Protein AF-A0A7V5YHK5-F1 (afdb_monomer)

Mean predicted aligned error: 5.56 Å

Foldseek 3Di:
DDPVVVLVVLLQVLLVVLVVVCVVPVVVVVVVLVVLLVVLVVQLVCLVCVCVVVVDDDPSVVSSVVSNVVSLVVQLVVQLVCQLVVVVVVCVVVVNVVVVVVPPHDPVSNSNSSSVNSNVVSVVSSVVSVD

Structure (mmCIF, N/CA/C/O backbone):
data_AF-A0A7V5YHK5-F1
#
_entry.id   AF-A0A7V5YHK5-F1
#
loop_
_atom_site.group_PDB
_atom_site.id
_atom_site.type_symbol
_atom_site.label_atom_id
_atom_site.label_alt_id
_atom_site.label_comp_id
_atom_site.label_asym_id
_atom_site.label_entity_id
_atom_site.label_seq_id
_atom_site.pdbx_PDB_ins_code
_atom_site.Cartn_x
_atom_site.Cartn_y
_atom_site.Cartn_z
_atom_site.occupancy
_atom_site.B_iso_or_equiv
_atom_site.auth_seq_id
_atom_site.auth_comp_id
_atom_site.auth_asym_id
_atom_site.auth_atom_id
_atom_site.pdbx_PDB_model_num
ATOM 1 N N . MET A 1 1 ? 3.573 5.305 -34.584 1.00 57.16 1 MET A N 1
ATOM 2 C CA . MET A 1 1 ? 3.073 5.140 -33.199 1.00 57.16 1 MET A CA 1
ATOM 3 C C . MET A 1 1 ? 3.103 6.512 -32.537 1.00 57.16 1 MET A C 1
ATOM 5 O O . MET A 1 1 ? 4.155 7.136 -32.606 1.00 57.16 1 MET A O 1
ATOM 9 N N . SER A 1 2 ? 2.003 7.031 -31.982 1.00 79.94 2 SER A N 1
ATOM 10 C CA . SER A 1 2 ? 2.033 8.349 -31.320 1.00 79.94 2 SER A CA 1
ATOM 11 C C . SER A 1 2 ? 2.984 8.319 -30.112 1.00 79.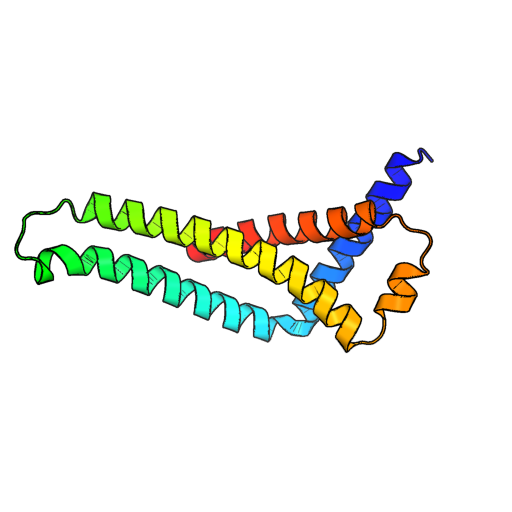94 2 SER A C 1
ATOM 13 O O . SER A 1 2 ? 3.086 7.296 -29.432 1.00 79.94 2 SER A O 1
ATOM 15 N N . ALA A 1 3 ? 3.704 9.417 -29.852 1.00 78.31 3 ALA A N 1
ATOM 16 C CA . ALA A 1 3 ? 4.670 9.508 -28.748 1.00 78.31 3 ALA A CA 1
ATOM 17 C C . ALA A 1 3 ? 4.038 9.146 -27.388 1.00 78.31 3 ALA A C 1
ATOM 19 O O . ALA A 1 3 ? 4.638 8.425 -26.596 1.00 78.31 3 ALA A O 1
ATOM 20 N N . ILE A 1 4 ? 2.776 9.537 -27.194 1.00 79.94 4 ILE A N 1
ATOM 21 C CA . ILE A 1 4 ? 1.955 9.239 -26.013 1.00 79.94 4 ILE A CA 1
ATOM 22 C C . ILE A 1 4 ? 1.764 7.729 -25.817 1.00 79.94 4 ILE A C 1
ATOM 24 O O . ILE A 1 4 ? 1.934 7.217 -24.714 1.00 79.94 4 ILE A O 1
ATOM 28 N N . MET A 1 5 ? 1.468 6.983 -26.887 1.00 82.50 5 MET A N 1
ATOM 29 C CA . MET A 1 5 ? 1.260 5.532 -26.799 1.00 82.50 5 MET A CA 1
ATOM 30 C C . MET A 1 5 ? 2.544 4.796 -26.390 1.00 82.50 5 MET A C 1
ATOM 32 O O . MET A 1 5 ? 2.488 3.769 -25.714 1.00 82.50 5 MET A O 1
ATOM 36 N N . ARG A 1 6 ? 3.711 5.315 -26.797 1.00 83.69 6 ARG A N 1
ATOM 37 C CA . ARG A 1 6 ? 5.013 4.776 -26.385 1.00 83.69 6 ARG A CA 1
ATOM 38 C C . ARG A 1 6 ? 5.254 5.019 -24.897 1.00 83.69 6 ARG A C 1
ATOM 40 O O . ARG A 1 6 ? 5.602 4.077 -24.197 1.00 83.69 6 ARG A O 1
ATOM 47 N N . GLU A 1 7 ? 5.016 6.235 -24.414 1.00 82.94 7 GLU A N 1
ATOM 48 C CA . GLU A 1 7 ? 5.194 6.561 -22.994 1.00 82.94 7 GLU A CA 1
ATOM 49 C C . GLU A 1 7 ? 4.227 5.799 -22.086 1.00 82.94 7 GLU A C 1
ATOM 51 O O . GLU A 1 7 ? 4.646 5.299 -21.047 1.00 82.94 7 GLU A O 1
ATOM 56 N N . MET A 1 8 ? 2.970 5.614 -22.498 1.00 83.06 8 MET A N 1
ATOM 57 C CA . MET A 1 8 ? 2.020 4.785 -21.749 1.00 83.06 8 MET A CA 1
ATOM 58 C C . MET A 1 8 ? 2.476 3.328 -21.634 1.00 83.06 8 MET A C 1
ATOM 60 O O . MET A 1 8 ? 2.373 2.734 -20.563 1.00 83.06 8 MET A O 1
ATOM 64 N N . ARG A 1 9 ? 3.007 2.742 -22.716 1.00 86.00 9 ARG A N 1
ATOM 65 C CA . ARG A 1 9 ? 3.562 1.378 -22.678 1.00 86.00 9 ARG A CA 1
ATOM 66 C C . ARG A 1 9 ? 4.783 1.291 -21.769 1.00 86.00 9 ARG A C 1
ATOM 68 O O . ARG A 1 9 ? 4.896 0.339 -21.005 1.00 86.00 9 ARG A O 1
ATOM 75 N N . SER A 1 10 ? 5.661 2.292 -21.814 1.00 84.12 10 SER A N 1
ATOM 76 C CA . SER A 1 10 ? 6.804 2.379 -20.904 1.00 84.12 10 SER A CA 1
ATOM 77 C C . SER A 1 10 ? 6.362 2.502 -19.442 1.00 84.12 10 SER A C 1
ATOM 79 O O . SER A 1 10 ? 6.901 1.799 -18.596 1.00 84.12 10 SER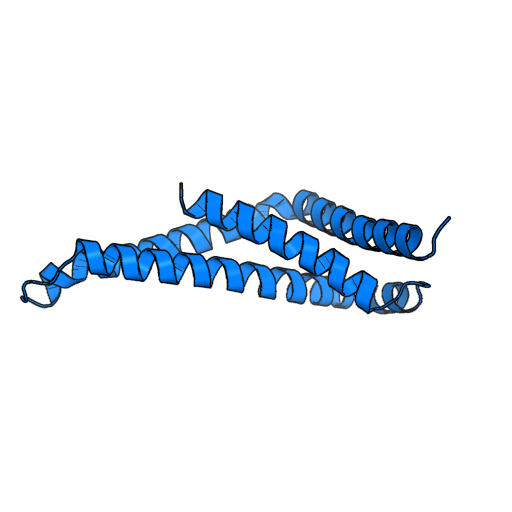 A O 1
ATOM 81 N N . ALA A 1 11 ? 5.354 3.326 -19.137 1.00 85.31 11 ALA A N 1
ATOM 82 C CA . ALA A 1 11 ? 4.787 3.438 -17.790 1.00 85.31 11 ALA A CA 1
ATOM 83 C C . ALA A 1 11 ? 4.190 2.104 -17.311 1.00 85.31 11 ALA A C 1
ATOM 85 O O . ALA A 1 11 ? 4.415 1.697 -16.172 1.00 85.31 11 ALA A O 1
ATOM 86 N N . TYR A 1 12 ? 3.483 1.392 -18.192 1.00 88.25 12 TYR A N 1
ATOM 87 C CA . TYR A 1 12 ? 2.921 0.078 -17.883 1.00 88.25 12 TYR A CA 1
ATOM 88 C C . TYR A 1 12 ? 3.999 -0.975 -17.585 1.00 88.25 12 TYR A C 1
ATOM 90 O O . TYR A 1 12 ? 3.830 -1.772 -16.668 1.00 88.25 12 TYR A O 1
ATOM 98 N N . ALA A 1 13 ? 5.139 -0.943 -18.281 1.00 88.19 13 ALA A N 1
ATOM 99 C CA . ALA A 1 13 ? 6.252 -1.849 -17.988 1.00 88.19 13 ALA A CA 1
ATOM 100 C C . ALA A 1 13 ? 6.772 -1.686 -16.543 1.00 88.19 13 ALA A C 1
ATOM 102 O O . ALA A 1 13 ? 7.120 -2.670 -15.889 1.00 88.19 13 ALA A O 1
ATOM 103 N N . PHE A 1 14 ? 6.765 -0.461 -16.003 1.00 86.62 14 PHE A N 1
ATOM 104 C CA . PHE A 1 14 ? 7.102 -0.229 -14.596 1.00 86.62 14 PHE A CA 1
ATOM 105 C C . PHE A 1 14 ? 6.033 -0.768 -13.637 1.00 86.62 14 PHE A C 1
ATOM 107 O O . PHE A 1 14 ? 6.381 -1.282 -12.575 1.00 86.62 14 PHE A O 1
ATOM 114 N N . VAL A 1 15 ? 4.748 -0.717 -14.003 1.00 89.75 15 VAL A N 1
ATOM 115 C CA . VAL A 1 15 ? 3.670 -1.358 -13.225 1.00 89.75 15 VAL A CA 1
ATOM 116 C C . VAL A 1 15 ? 3.888 -2.870 -13.162 1.00 89.75 15 VAL A C 1
ATOM 118 O O . VAL A 1 15 ? 3.878 -3.454 -12.080 1.00 89.75 15 VAL A O 1
ATOM 121 N N . GLU A 1 16 ? 4.137 -3.506 -14.306 1.00 90.00 16 GLU A N 1
ATOM 122 C CA . GLU A 1 16 ? 4.360 -4.953 -14.392 1.00 90.00 16 GLU A CA 1
ATOM 123 C C . GLU A 1 16 ? 5.584 -5.396 -13.581 1.00 90.00 16 GLU A C 1
ATOM 125 O O . GLU A 1 16 ? 5.529 -6.387 -12.847 1.00 90.00 16 GLU A O 1
ATOM 130 N N . ARG A 1 17 ? 6.671 -4.621 -13.639 1.00 89.12 17 ARG A N 1
ATOM 131 C CA . ARG A 1 17 ? 7.851 -4.840 -12.798 1.00 89.12 17 ARG A CA 1
ATOM 132 C C . ARG A 1 17 ? 7.489 -4.866 -11.311 1.00 89.12 17 ARG A C 1
ATOM 134 O O . ARG A 1 17 ? 7.908 -5.785 -10.610 1.00 89.12 17 ARG A O 1
ATOM 141 N N . ASN A 1 18 ? 6.712 -3.894 -10.835 1.00 88.44 18 ASN A N 1
ATOM 142 C CA . ASN A 1 18 ? 6.312 -3.829 -9.429 1.00 88.44 18 ASN A CA 1
ATOM 143 C C . ASN A 1 18 ? 5.407 -5.008 -9.027 1.00 88.44 18 ASN A C 1
ATOM 145 O O . ASN A 1 18 ? 5.591 -5.595 -7.962 1.00 88.44 18 ASN A O 1
ATOM 149 N N . ILE A 1 19 ? 4.501 -5.442 -9.909 1.00 88.62 19 ILE A N 1
ATOM 150 C CA . ILE A 1 19 ? 3.697 -6.657 -9.690 1.00 88.62 19 ILE A CA 1
ATOM 151 C C . ILE A 1 19 ? 4.599 -7.890 -9.530 1.00 88.62 19 ILE A C 1
ATOM 153 O O . ILE A 1 19 ? 4.354 -8.739 -8.670 1.00 88.62 19 ILE A O 1
ATOM 157 N N . ASN A 1 20 ? 5.647 -8.007 -10.344 1.00 90.94 20 ASN A N 1
ATOM 158 C CA . ASN A 1 20 ? 6.581 -9.128 -10.257 1.00 90.94 20 ASN A CA 1
ATOM 159 C C . ASN A 1 20 ? 7.430 -9.089 -8.976 1.00 90.94 20 ASN A C 1
ATOM 161 O O . ASN A 1 20 ? 7.713 -10.150 -8.418 1.00 90.94 20 ASN A O 1
ATOM 165 N N . LEU A 1 21 ? 7.774 -7.901 -8.466 1.00 88.00 21 LEU A N 1
ATOM 166 C CA . LEU A 1 21 ? 8.428 -7.756 -7.160 1.00 88.00 21 LEU A CA 1
ATOM 167 C C . LEU A 1 21 ? 7.524 -8.234 -6.019 1.00 88.00 21 LEU A C 1
ATOM 169 O O . LEU A 1 21 ? 7.970 -9.041 -5.204 1.00 88.00 21 LEU A O 1
ATOM 173 N N . ILE A 1 22 ? 6.245 -7.846 -6.022 1.00 87.88 22 ILE A N 1
ATOM 174 C CA . ILE A 1 22 ? 5.267 -8.353 -5.047 1.00 87.88 22 ILE A CA 1
ATOM 175 C C . ILE A 1 22 ? 5.158 -9.875 -5.113 1.00 87.88 22 ILE A C 1
ATOM 177 O O . ILE A 1 22 ? 5.187 -10.544 -4.085 1.00 87.88 22 ILE A O 1
ATOM 181 N N . LYS A 1 23 ? 5.068 -10.458 -6.314 1.00 89.12 23 LYS A N 1
ATOM 182 C CA . LYS A 1 23 ? 5.007 -11.923 -6.464 1.00 89.12 23 LYS A CA 1
ATOM 183 C C . LYS A 1 23 ? 6.251 -12.607 -5.898 1.00 89.12 23 LYS A C 1
ATOM 185 O O . LYS A 1 23 ? 6.141 -13.670 -5.291 1.00 89.12 23 LYS A O 1
ATOM 190 N N . ARG A 1 24 ? 7.427 -12.001 -6.085 1.00 91.88 24 ARG A N 1
ATOM 191 C CA . ARG A 1 24 ? 8.699 -12.510 -5.558 1.00 91.88 24 ARG A CA 1
ATOM 192 C C . ARG A 1 24 ? 8.754 -12.440 -4.029 1.00 91.88 24 ARG A C 1
ATOM 194 O O . ARG A 1 24 ? 9.238 -13.385 -3.413 1.00 91.88 24 ARG A O 1
ATOM 201 N N . TYR A 1 25 ? 8.240 -11.368 -3.428 1.00 89.56 25 TYR A N 1
ATOM 202 C CA . TYR A 1 25 ? 8.303 -11.108 -1.984 1.00 89.56 25 TYR A CA 1
ATOM 203 C C . TYR A 1 25 ? 6.936 -11.161 -1.285 1.00 89.56 25 TYR A C 1
ATOM 205 O O . TYR A 1 25 ? 6.717 -10.499 -0.275 1.00 89.56 25 TYR A O 1
ATOM 213 N N . TRP A 1 26 ? 6.027 -12.005 -1.773 1.00 90.12 26 TRP A N 1
ATOM 214 C CA . TRP A 1 26 ? 4.638 -12.077 -1.300 1.00 90.12 26 TRP A CA 1
ATOM 215 C C . TRP A 1 26 ? 4.506 -12.341 0.210 1.00 90.12 26 TRP A C 1
ATOM 217 O O . TRP A 1 26 ? 3.564 -11.872 0.844 1.00 90.12 26 TRP A O 1
ATOM 227 N N . GLY A 1 27 ? 5.462 -13.066 0.804 1.00 92.31 27 GLY A N 1
ATOM 228 C CA . GLY A 1 27 ? 5.481 -13.328 2.243 1.00 92.31 27 GLY A CA 1
ATOM 229 C C . GLY A 1 27 ? 5.609 -12.049 3.075 1.00 92.31 27 GLY A C 1
ATOM 230 O O . GLY A 1 27 ? 4.935 -11.914 4.093 1.00 92.31 27 GLY A O 1
ATOM 231 N N . TRP A 1 28 ? 6.410 -11.082 2.616 1.00 90.00 28 TRP A N 1
ATOM 232 C CA . TRP A 1 28 ? 6.532 -9.782 3.278 1.00 90.00 28 TRP A CA 1
ATOM 233 C C . TRP A 1 28 ? 5.244 -8.972 3.171 1.00 90.00 28 TRP A C 1
ATOM 235 O O . TRP A 1 28 ? 4.841 -8.351 4.151 1.00 90.00 28 TRP A O 1
ATOM 245 N N . GLU A 1 29 ? 4.548 -9.042 2.037 1.00 90.06 29 GLU A N 1
ATOM 246 C CA . GLU A 1 29 ? 3.267 -8.347 1.866 1.00 90.06 29 GLU A CA 1
ATOM 247 C C . GLU A 1 29 ? 2.207 -8.827 2.854 1.00 90.06 29 GLU A C 1
ATOM 249 O O . GLU A 1 29 ? 1.454 -8.020 3.396 1.00 90.06 29 GLU A O 1
ATOM 254 N N . ILE A 1 30 ? 2.177 -10.128 3.157 1.00 92.06 30 ILE A N 1
ATOM 255 C CA . ILE A 1 30 ? 1.276 -10.674 4.178 1.00 92.06 30 ILE A CA 1
ATOM 256 C C . ILE A 1 30 ? 1.630 -10.126 5.558 1.00 92.06 30 ILE A C 1
ATOM 258 O O . ILE A 1 30 ? 0.740 -9.687 6.286 1.00 92.06 30 ILE A O 1
ATOM 262 N N . VAL A 1 31 ? 2.915 -10.119 5.920 1.00 94.62 31 VAL A N 1
ATOM 263 C CA . VAL A 1 31 ? 3.369 -9.576 7.210 1.00 94.62 31 VAL A CA 1
ATOM 264 C C . VAL A 1 31 ? 2.945 -8.118 7.350 1.00 94.62 31 VAL A C 1
ATOM 266 O O . VAL A 1 31 ? 2.346 -7.740 8.360 1.00 94.62 31 VAL A O 1
ATOM 269 N N . TRP A 1 32 ? 3.185 -7.310 6.318 1.00 90.25 32 TRP A N 1
ATOM 270 C CA . TRP A 1 32 ? 2.768 -5.916 6.313 1.00 90.25 32 TRP A CA 1
ATOM 271 C C . TRP A 1 32 ? 1.249 -5.786 6.387 1.00 90.25 32 TRP A C 1
ATOM 273 O O . TRP A 1 32 ? 0.745 -4.957 7.146 1.00 90.25 32 TRP A O 1
ATOM 283 N N . LEU A 1 33 ? 0.487 -6.581 5.634 1.00 91.25 33 LEU A N 1
ATOM 284 C CA . LEU A 1 33 ? -0.977 -6.579 5.683 1.00 91.25 33 LEU A CA 1
ATOM 285 C C . LEU A 1 33 ? -1.492 -6.829 7.106 1.00 91.25 33 LEU A C 1
ATOM 287 O O . LEU A 1 33 ? -2.279 -6.026 7.603 1.00 91.25 33 LEU A O 1
ATOM 291 N N . PHE A 1 34 ? -1.001 -7.873 7.777 1.00 94.38 34 PHE A N 1
ATOM 292 C CA . PHE A 1 34 ? -1.362 -8.163 9.167 1.00 94.38 34 PHE A CA 1
ATOM 293 C C . PHE A 1 34 ? -0.969 -7.031 10.112 1.00 94.38 34 PHE A C 1
ATOM 295 O O . PHE A 1 34 ? -1.763 -6.650 10.969 1.00 94.38 34 PHE A O 1
ATOM 302 N N . TYR A 1 35 ? 0.221 -6.458 9.938 1.00 92.69 35 TYR A N 1
ATOM 303 C CA . TYR A 1 35 ? 0.665 -5.321 10.738 1.00 92.69 35 TYR A CA 1
ATOM 304 C C . TYR A 1 35 ? -0.304 -4.134 10.625 1.00 92.69 35 TYR A C 1
ATOM 306 O O . TYR A 1 35 ? -0.735 -3.581 11.638 1.00 92.69 35 TYR A O 1
ATOM 314 N N . SER A 1 36 ? -0.698 -3.770 9.403 1.00 91.56 36 SER A N 1
ATOM 315 C CA . SER A 1 36 ? -1.644 -2.675 9.173 1.00 91.56 36 SER A CA 1
ATOM 316 C C . SER A 1 36 ? -3.053 -3.005 9.664 1.00 91.56 36 SER A C 1
ATOM 318 O O . SER A 1 36 ? -3.690 -2.137 10.251 1.00 91.56 36 SER A O 1
ATOM 320 N N . LEU A 1 37 ? -3.514 -4.248 9.499 1.00 92.56 37 LEU A N 1
ATOM 321 C CA . LEU A 1 37 ? -4.805 -4.709 10.014 1.00 92.56 37 LEU A CA 1
ATOM 322 C C . LEU A 1 37 ? -4.874 -4.582 11.541 1.00 92.56 37 LEU A C 1
ATOM 324 O O . LEU A 1 37 ? -5.799 -3.974 12.075 1.00 92.56 37 LEU A O 1
ATOM 328 N N . VAL A 1 38 ? -3.874 -5.113 12.248 1.00 94.25 38 VAL A N 1
ATOM 329 C CA . VAL A 1 38 ? -3.813 -5.055 13.716 1.00 94.25 38 VAL A CA 1
ATOM 330 C C . VAL A 1 38 ? -3.719 -3.610 14.202 1.00 94.25 38 VAL A C 1
ATOM 332 O O . VAL A 1 38 ? -4.365 -3.263 15.187 1.00 94.25 38 VAL A O 1
ATOM 335 N N . ASN A 1 39 ? -2.967 -2.752 13.507 1.00 92.44 39 ASN A N 1
ATOM 336 C CA . ASN A 1 39 ? -2.875 -1.332 13.845 1.00 92.44 39 ASN A CA 1
ATOM 337 C C . ASN A 1 39 ? -4.234 -0.625 13.696 1.00 92.44 39 ASN A C 1
ATOM 339 O O . ASN A 1 39 ? -4.686 0.035 14.632 1.00 92.44 39 ASN A O 1
ATOM 343 N N . SER A 1 40 ? -4.928 -0.836 12.574 1.00 91.19 40 SER A N 1
ATOM 344 C CA . SER A 1 40 ? -6.275 -0.299 12.359 1.00 91.19 40 SER A CA 1
ATOM 345 C C . SER A 1 40 ? -7.252 -0.776 13.437 1.00 91.19 40 SER A C 1
ATOM 347 O O . SER A 1 40 ? -7.928 0.053 14.045 1.00 91.19 40 SER A O 1
ATOM 349 N N . LEU A 1 41 ? -7.264 -2.080 13.746 1.00 91.38 41 LEU A N 1
ATOM 350 C CA . LEU A 1 41 ? -8.104 -2.650 14.804 1.00 91.38 41 LEU A CA 1
ATOM 351 C C . LEU A 1 41 ? -7.785 -2.059 16.179 1.00 91.38 41 LEU A C 1
ATOM 353 O O . LEU A 1 41 ? -8.702 -1.726 16.926 1.00 91.38 41 LEU A O 1
ATOM 357 N N . ALA A 1 42 ? -6.504 -1.895 16.515 1.00 92.62 42 ALA A N 1
ATOM 358 C CA . ALA A 1 42 ? -6.089 -1.310 17.785 1.00 92.62 42 ALA A CA 1
ATOM 359 C C . ALA A 1 42 ? -6.668 0.101 17.966 1.00 92.62 42 ALA A C 1
ATOM 361 O O . ALA A 1 42 ? -7.211 0.406 19.027 1.00 92.62 42 ALA A O 1
ATOM 362 N N . VAL A 1 43 ? -6.628 0.939 16.926 1.00 91.00 43 VAL A N 1
ATOM 363 C CA . VAL A 1 43 ? -7.192 2.295 16.995 1.00 91.00 43 VAL A CA 1
ATOM 364 C C . VAL A 1 43 ? -8.720 2.272 17.095 1.00 91.00 43 VAL A C 1
ATOM 366 O O . VAL A 1 43 ? -9.297 3.032 17.876 1.00 91.00 43 VAL A O 1
ATOM 369 N N . THR A 1 44 ? -9.392 1.367 16.386 1.00 88.50 44 THR A N 1
ATOM 370 C CA . THR A 1 44 ? -10.847 1.183 16.509 1.00 88.50 44 THR A CA 1
ATOM 371 C C . THR A 1 44 ? -11.247 0.738 17.923 1.00 88.50 44 THR A C 1
ATOM 373 O O . THR A 1 44 ? -12.216 1.257 18.484 1.00 88.50 44 THR A O 1
ATOM 376 N N . TYR A 1 45 ? -10.475 -0.157 18.549 1.00 88.62 45 TYR A N 1
ATOM 377 C CA . TYR A 1 45 ? -10.710 -0.592 19.929 1.00 88.62 45 TYR A CA 1
ATOM 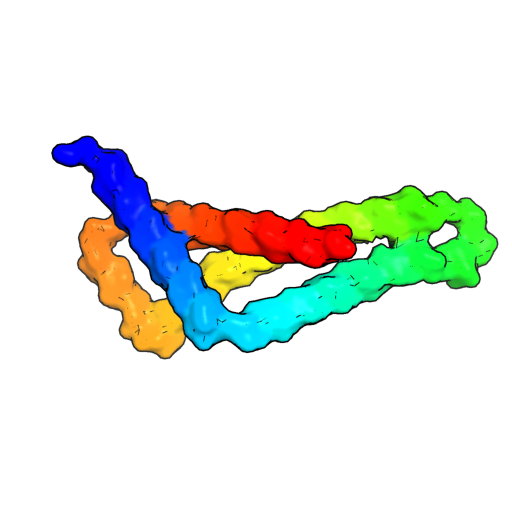378 C C . TYR A 1 45 ? -10.497 0.519 20.962 1.00 88.62 45 TYR A C 1
ATOM 380 O O . TYR A 1 45 ? -11.194 0.527 21.978 1.00 88.62 45 TYR A O 1
ATOM 388 N N . ILE A 1 46 ? -9.606 1.484 20.705 1.00 88.00 46 ILE A N 1
ATOM 389 C CA . ILE A 1 46 ? -9.483 2.684 21.550 1.00 88.00 46 ILE A CA 1
ATOM 390 C C . ILE A 1 46 ? -10.805 3.461 21.555 1.00 88.00 46 ILE A C 1
ATOM 392 O O . ILE A 1 46 ? -11.275 3.850 22.623 1.00 88.00 46 ILE A O 1
ATOM 396 N N . GLY A 1 47 ? -11.437 3.628 20.387 1.00 85.12 47 GLY A N 1
ATOM 397 C CA . GLY A 1 47 ? -12.755 4.258 20.277 1.00 85.12 47 GLY A CA 1
ATOM 398 C C . GLY A 1 47 ? -13.824 3.527 21.091 1.00 85.12 47 GLY A C 1
ATOM 399 O O . GLY A 1 47 ? -14.541 4.151 21.868 1.00 85.12 47 GLY A O 1
ATOM 400 N N . ALA A 1 48 ? -13.872 2.196 20.987 1.00 84.56 48 ALA A N 1
ATOM 401 C CA . ALA A 1 48 ? -14.826 1.366 21.729 1.00 84.56 48 ALA A CA 1
ATOM 402 C C . ALA A 1 48 ? -14.591 1.355 23.252 1.00 84.56 48 ALA A C 1
ATOM 404 O O . ALA A 1 48 ? -15.529 1.191 24.031 1.00 84.56 48 ALA A O 1
ATOM 405 N N . GLY A 1 49 ? -13.341 1.507 23.695 1.00 84.12 49 GLY A N 1
ATOM 406 C CA . GLY A 1 49 ? -12.980 1.538 25.113 1.00 84.12 49 GLY A CA 1
ATOM 407 C C . GLY A 1 49 ? -13.182 2.898 25.786 1.00 84.12 49 GLY A C 1
ATOM 408 O O . GLY A 1 49 ? -13.236 2.960 27.015 1.00 84.12 49 GLY A O 1
ATOM 409 N N . MET A 1 50 ? -13.301 3.980 25.012 1.00 82.88 50 MET A N 1
ATOM 410 C CA . MET A 1 50 ? -13.238 5.345 25.540 1.00 82.88 50 MET A CA 1
ATOM 411 C C . MET A 1 50 ? -14.391 5.685 26.488 1.00 82.88 50 MET A C 1
ATOM 413 O O . MET A 1 50 ? -14.156 6.324 27.508 1.00 82.88 50 MET A O 1
ATOM 417 N N . GLU A 1 51 ? -15.605 5.210 26.208 1.00 77.06 51 GLU A N 1
ATOM 418 C CA . GLU A 1 51 ? -16.782 5.425 27.063 1.00 77.06 51 GLU A CA 1
ATOM 419 C C . GLU A 1 51 ? -16.609 4.799 28.455 1.00 77.06 51 GLU A C 1
ATOM 421 O O . GLU A 1 51 ? -16.908 5.422 29.473 1.00 77.06 51 GLU A O 1
ATOM 426 N N . ARG A 1 52 ? -16.039 3.588 28.520 1.00 77.50 52 ARG A N 1
ATOM 427 C CA . ARG A 1 52 ? -15.795 2.894 29.796 1.00 77.50 52 ARG A CA 1
ATOM 428 C C . ARG A 1 52 ? -14.704 3.556 30.632 1.00 77.50 52 ARG A C 1
ATOM 430 O O . ARG A 1 52 ? -14.726 3.432 31.852 1.00 77.50 52 ARG A O 1
ATOM 437 N N . ILE A 1 53 ? -13.736 4.202 29.984 1.00 79.62 53 ILE A N 1
ATOM 438 C CA . ILE A 1 53 ? -12.572 4.803 30.647 1.00 79.62 53 ILE A CA 1
ATOM 439 C C . ILE A 1 53 ? -12.862 6.248 31.072 1.00 79.62 53 ILE A C 1
ATOM 441 O O . ILE A 1 53 ? -12.423 6.663 32.141 1.00 79.62 53 ILE A O 1
ATOM 445 N N . SER A 1 54 ? -13.589 7.020 30.257 1.00 75.31 54 SER A N 1
ATOM 446 C CA . SER A 1 54 ? -13.839 8.443 30.518 1.00 75.31 54 SER A CA 1
ATOM 447 C C . SER A 1 54 ? -14.949 8.693 31.544 1.00 75.31 54 SER A C 1
ATOM 449 O O . SER A 1 54 ? -14.981 9.761 32.154 1.00 75.31 54 SER A O 1
ATOM 451 N N . GLY A 1 55 ? -15.868 7.736 31.732 1.00 71.19 55 GLY A N 1
ATOM 452 C CA . GLY A 1 55 ? -17.026 7.890 32.619 1.00 71.19 55 GLY A CA 1
ATOM 453 C C . GLY A 1 55 ? -18.042 8.939 32.144 1.00 71.19 55 GLY A C 1
ATOM 454 O O . GLY A 1 55 ? -18.931 9.311 32.908 1.00 71.19 55 GLY A O 1
ATOM 455 N N . GLN A 1 56 ? -17.917 9.427 30.904 1.00 75.69 56 GLN A N 1
ATOM 456 C CA . GLN A 1 56 ? -18.845 10.363 30.267 1.00 75.69 56 GLN A CA 1
ATOM 457 C C . GLN A 1 56 ? -19.651 9.655 29.175 1.00 75.69 56 GLN A C 1
ATOM 459 O O . GLN A 1 56 ? -19.117 8.817 28.450 1.00 75.69 56 GLN A O 1
ATOM 464 N N . ALA A 1 57 ? -20.925 10.032 29.027 1.00 69.38 57 ALA A N 1
ATOM 465 C CA . ALA A 1 57 ? -21.762 9.579 27.921 1.00 69.38 57 ALA A CA 1
ATOM 466 C C . ALA A 1 57 ? -21.249 10.199 26.612 1.00 69.38 57 ALA A C 1
ATOM 468 O O . ALA A 1 57 ? -21.528 11.360 26.305 1.00 69.38 57 ALA A O 1
ATOM 469 N N . LEU A 1 58 ? -20.453 9.430 25.875 1.00 76.31 58 LEU A N 1
ATOM 470 C CA . LEU A 1 58 ? -19.950 9.775 24.551 1.00 76.31 58 LEU A CA 1
ATOM 471 C C . LEU A 1 58 ? -20.711 8.968 23.501 1.00 76.31 58 LEU A C 1
ATOM 473 O O . LEU A 1 58 ? -21.121 7.837 23.749 1.00 76.31 58 LEU A O 1
ATOM 477 N N . ASP A 1 59 ? -20.858 9.530 22.303 1.00 82.31 59 ASP A N 1
ATOM 478 C CA . ASP A 1 59 ? -21.315 8.760 21.148 1.00 82.31 59 ASP A CA 1
ATOM 479 C C . ASP A 1 59 ? -20.175 7.853 20.661 1.00 82.31 59 ASP A C 1
ATOM 481 O O . ASP A 1 59 ? -19.350 8.215 19.813 1.00 82.31 59 ASP A O 1
ATOM 485 N N . THR A 1 60 ? -20.108 6.664 21.256 1.00 82.81 60 THR A N 1
ATOM 486 C CA . THR A 1 60 ? -19.105 5.639 20.957 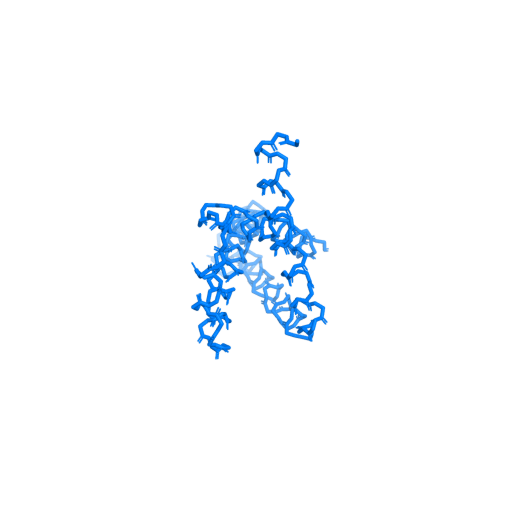1.00 82.81 60 THR A CA 1
ATOM 487 C C . THR A 1 60 ? -19.142 5.223 19.489 1.00 82.81 60 THR A C 1
ATOM 489 O O . THR A 1 60 ? -18.092 5.000 18.886 1.00 82.81 60 THR A O 1
ATOM 492 N N . GLN A 1 61 ? -20.324 5.175 18.871 1.00 85.44 61 GLN A N 1
ATOM 493 C CA . GLN A 1 61 ? -20.464 4.777 17.472 1.00 85.44 61 GLN A CA 1
ATOM 494 C C . GLN A 1 61 ? -19.888 5.839 16.529 1.00 85.44 61 GLN A C 1
ATOM 496 O O . GLN A 1 61 ? -19.168 5.499 15.579 1.00 85.44 61 GLN A O 1
ATOM 501 N N . TYR A 1 62 ? -20.154 7.118 16.805 1.00 88.62 62 TYR A N 1
ATOM 502 C CA . TYR A 1 62 ? -19.552 8.222 16.061 1.00 88.62 62 TYR A CA 1
ATOM 503 C C . TYR A 1 62 ? -18.025 8.213 16.189 1.00 88.62 62 TYR A C 1
ATOM 505 O O . TYR A 1 62 ? -17.322 8.286 15.179 1.00 88.62 62 TYR A O 1
ATOM 513 N N . LEU A 1 63 ? -17.501 8.050 17.408 1.00 88.44 63 LEU A N 1
ATOM 514 C CA . LEU A 1 63 ? -16.059 8.029 17.659 1.00 88.44 63 LEU A CA 1
ATOM 515 C C . LEU A 1 63 ? -15.360 6.859 16.951 1.00 88.44 63 LEU A C 1
ATOM 517 O O . LEU A 1 63 ? -14.323 7.058 16.316 1.00 88.44 63 LEU A O 1
ATOM 521 N N . ILE A 1 64 ? -15.932 5.654 17.027 1.00 90.50 64 ILE A N 1
ATOM 522 C CA . ILE A 1 64 ? -15.429 4.468 16.320 1.00 90.50 64 ILE A CA 1
ATOM 523 C C . ILE A 1 64 ? -15.375 4.735 14.817 1.00 90.50 64 ILE A C 1
ATOM 525 O O . ILE A 1 64 ? -14.346 4.486 14.193 1.00 90.50 64 ILE A O 1
ATOM 529 N N . THR A 1 65 ? -16.453 5.272 14.240 1.00 90.81 65 THR A N 1
ATOM 530 C CA . THR A 1 65 ? -16.527 5.557 12.799 1.00 90.81 65 THR A CA 1
ATOM 531 C C . THR A 1 65 ? -15.504 6.616 12.393 1.00 90.81 65 THR A C 1
ATOM 533 O O . THR A 1 65 ? -14.794 6.443 11.404 1.00 90.81 65 THR A O 1
ATOM 536 N N . TYR A 1 66 ? -15.374 7.686 13.179 1.00 91.75 66 TYR A N 1
ATOM 537 C CA . TYR A 1 66 ? -14.412 8.759 12.938 1.00 91.75 66 TYR A CA 1
ATOM 538 C C . TYR A 1 66 ? -12.967 8.243 12.945 1.00 91.75 66 TYR A C 1
ATOM 540 O O . TYR A 1 66 ? -12.196 8.515 12.022 1.00 91.75 66 TYR A O 1
ATOM 548 N N . LEU A 1 67 ? -12.611 7.447 13.957 1.00 92.56 67 LEU A N 1
ATOM 549 C CA . LEU A 1 67 ? -11.281 6.857 14.077 1.00 92.56 67 LEU A CA 1
ATOM 550 C C . LEU A 1 67 ? -11.013 5.815 12.990 1.00 92.56 67 LEU A C 1
ATOM 552 O O . LEU A 1 67 ? -9.928 5.820 12.418 1.00 92.56 67 LEU A O 1
ATOM 556 N N . LEU A 1 68 ? -11.990 4.964 12.668 1.00 91.19 68 LEU A N 1
ATOM 557 C CA . LEU A 1 68 ? -11.873 3.958 11.611 1.00 91.19 68 LEU A CA 1
ATOM 558 C C . LEU A 1 68 ? -11.628 4.611 10.244 1.00 91.19 68 LEU A C 1
ATOM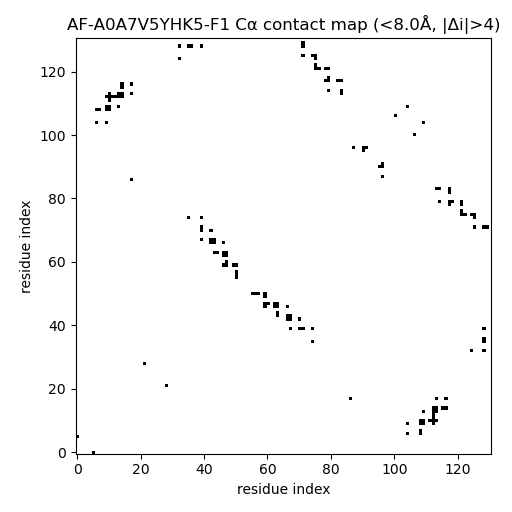 560 O O . LEU A 1 68 ? -10.720 4.217 9.520 1.00 91.19 68 LEU A O 1
ATOM 564 N N . VAL A 1 69 ? -12.402 5.638 9.887 1.00 93.12 69 VAL A N 1
ATOM 565 C CA . VAL A 1 69 ? -12.203 6.353 8.617 1.00 93.12 69 VAL A CA 1
ATOM 566 C C . VAL A 1 69 ? -10.825 7.019 8.590 1.00 93.12 69 VAL A C 1
ATOM 568 O O . VAL A 1 69 ? -10.101 6.895 7.599 1.00 93.12 69 VAL A O 1
ATOM 571 N N . GLY A 1 70 ? -10.428 7.669 9.688 1.00 93.75 70 GLY A N 1
ATOM 572 C CA . GLY A 1 70 ? -9.108 8.285 9.807 1.00 93.75 70 GLY A CA 1
ATOM 573 C C . GLY A 1 70 ? -7.962 7.282 9.647 1.00 93.75 70 GLY A C 1
ATOM 574 O O . GLY A 1 70 ? -7.009 7.547 8.912 1.00 93.75 70 GLY A O 1
ATOM 575 N N . THR A 1 71 ? -8.061 6.109 10.277 1.00 93.50 71 THR A N 1
ATOM 576 C CA . THR A 1 71 ? -7.015 5.076 10.217 1.00 93.50 71 THR A CA 1
ATOM 577 C C . THR A 1 71 ? -6.928 4.423 8.848 1.00 93.50 71 THR A C 1
ATOM 579 O O . THR A 1 71 ? -5.823 4.140 8.389 1.00 93.50 71 THR A O 1
ATOM 582 N N . LEU A 1 72 ? -8.052 4.231 8.155 1.00 92.38 72 LEU A N 1
ATOM 583 C CA . LEU A 1 72 ? -8.066 3.697 6.794 1.00 92.38 72 LEU A CA 1
ATOM 584 C C . LEU A 1 72 ? -7.417 4.661 5.797 1.00 92.38 72 LEU A C 1
ATOM 586 O O . LEU A 1 72 ? -6.579 4.233 5.000 1.00 92.38 72 LEU A O 1
ATOM 590 N N . ILE A 1 73 ? -7.744 5.957 5.873 1.00 94.06 73 ILE A N 1
ATOM 591 C CA . ILE A 1 73 ? -7.121 6.991 5.028 1.00 94.06 73 ILE A CA 1
ATOM 592 C C . ILE A 1 73 ? -5.621 7.083 5.319 1.00 94.06 73 ILE A C 1
ATOM 594 O O . ILE A 1 73 ? -4.810 7.129 4.391 1.00 94.06 73 ILE A O 1
ATOM 598 N N . TRP A 1 74 ? -5.243 7.072 6.599 1.00 93.38 74 TRP A N 1
ATOM 599 C CA . TRP A 1 74 ? -3.841 7.073 7.008 1.00 93.38 74 TRP A CA 1
ATOM 600 C C . TRP A 1 74 ? -3.089 5.853 6.469 1.00 93.38 74 TRP A C 1
ATOM 602 O O . TRP A 1 74 ? -2.019 5.997 5.877 1.00 93.38 74 TRP A O 1
ATOM 612 N N . SER A 1 75 ? -3.665 4.661 6.634 1.00 92.25 75 SER A N 1
ATOM 613 C CA . SER A 1 75 ? -3.085 3.405 6.163 1.00 92.25 75 SER A CA 1
ATOM 614 C C . SER A 1 75 ? -2.884 3.443 4.649 1.00 92.25 75 SER A C 1
ATOM 616 O O . SER A 1 75 ? -1.765 3.233 4.187 1.00 92.25 75 SER A O 1
ATOM 618 N N . TYR A 1 76 ? -3.911 3.836 3.885 1.00 92.69 76 TYR A N 1
ATOM 619 C CA . TYR A 1 76 ? -3.840 4.021 2.431 1.00 92.69 76 TYR A CA 1
ATOM 620 C C . TYR A 1 76 ? -2.682 4.936 2.008 1.00 92.69 76 TYR A C 1
ATOM 622 O O . TYR A 1 76 ? -1.850 4.560 1.178 1.00 92.69 76 TYR A O 1
ATOM 630 N N . LEU A 1 77 ? -2.599 6.126 2.608 1.00 94.19 77 LEU A N 1
ATOM 631 C CA . LEU A 1 77 ? -1.566 7.105 2.281 1.00 94.19 77 LEU A CA 1
ATOM 632 C C . LEU A 1 77 ? -0.166 6.583 2.631 1.00 94.19 77 LEU A C 1
ATOM 634 O O . LEU A 1 77 ? 0.775 6.750 1.852 1.00 94.19 77 LEU A O 1
ATOM 638 N N . SER A 1 78 ? -0.041 5.907 3.775 1.00 92.25 78 SER A N 1
ATOM 639 C CA . SER A 1 78 ? 1.202 5.276 4.212 1.00 92.25 78 SER A CA 1
ATOM 640 C C . SER A 1 78 ? 1.669 4.209 3.219 1.00 92.25 78 SER A C 1
ATOM 642 O O . SER A 1 78 ? 2.848 4.211 2.869 1.00 92.25 78 SER A O 1
ATOM 644 N N . VAL A 1 79 ? 0.766 3.366 2.698 1.00 92.31 79 VAL A N 1
ATOM 645 C CA . VAL A 1 79 ? 1.109 2.352 1.680 1.00 92.31 79 VAL A CA 1
ATOM 646 C C . VAL A 1 79 ? 1.647 3.000 0.411 1.00 92.31 79 VAL A C 1
ATOM 648 O O . VAL A 1 79 ? 2.648 2.534 -0.125 1.00 92.31 79 VAL A O 1
ATOM 651 N N . ILE A 1 80 ? 1.015 4.076 -0.067 1.00 93.19 80 ILE A N 1
ATOM 652 C CA . ILE A 1 80 ? 1.442 4.748 -1.301 1.00 93.19 80 ILE A CA 1
ATOM 653 C C . ILE A 1 80 ? 2.853 5.308 -1.154 1.00 93.19 80 ILE A C 1
ATOM 655 O O . ILE A 1 80 ? 3.716 5.037 -1.990 1.00 93.19 80 ILE A O 1
ATOM 659 N N . PHE A 1 81 ? 3.098 6.077 -0.092 1.00 92.25 81 PHE A N 1
ATOM 660 C CA . PHE A 1 81 ? 4.421 6.652 0.136 1.00 92.25 81 PHE A CA 1
ATOM 661 C C . PHE A 1 81 ? 5.476 5.575 0.368 1.00 92.25 81 PHE A C 1
ATOM 663 O O . PHE A 1 81 ? 6.592 5.704 -0.140 1.00 92.25 81 PHE A O 1
ATOM 670 N N . TYR A 1 82 ? 5.115 4.508 1.085 1.00 91.38 82 TYR A N 1
ATOM 671 C CA . TYR A 1 82 ? 5.995 3.369 1.293 1.00 91.38 82 TYR A CA 1
ATOM 672 C C . TYR A 1 82 ? 6.365 2.712 -0.037 1.00 91.38 82 TYR A C 1
ATOM 674 O O . TYR A 1 82 ? 7.545 2.668 -0.351 1.00 91.38 82 TYR A O 1
ATOM 682 N N . ALA A 1 83 ? 5.394 2.316 -0.864 1.00 90.06 83 ALA A N 1
ATOM 683 C CA . ALA A 1 83 ? 5.647 1.639 -2.138 1.00 90.06 83 ALA A CA 1
ATOM 684 C C . ALA A 1 83 ? 6.545 2.462 -3.082 1.00 90.06 83 ALA A C 1
ATOM 686 O O . ALA A 1 83 ? 7.463 1.926 -3.706 1.00 90.06 83 ALA A O 1
ATOM 687 N N . ILE A 1 84 ? 6.329 3.782 -3.161 1.00 90.56 84 ILE A N 1
ATOM 688 C CA . ILE A 1 84 ? 7.164 4.671 -3.986 1.00 90.56 84 ILE A CA 1
ATOM 689 C C . ILE A 1 84 ? 8.592 4.756 -3.427 1.00 90.56 84 ILE A C 1
ATOM 691 O O . ILE A 1 84 ? 9.563 4.671 -4.183 1.00 90.56 84 ILE A O 1
ATOM 695 N N . SER A 1 85 ? 8.733 4.931 -2.110 1.00 90.38 85 SER A N 1
ATOM 696 C CA . SER A 1 85 ? 10.041 5.032 -1.454 1.00 90.38 85 SER A CA 1
ATOM 697 C C . SER A 1 85 ? 10.823 3.724 -1.542 1.00 90.38 85 SER A C 1
ATOM 699 O O . SER A 1 85 ? 12.020 3.732 -1.840 1.00 90.38 85 SER A O 1
ATOM 701 N N . GLU A 1 86 ? 10.136 2.609 -1.320 1.00 88.94 86 GLU A N 1
ATOM 702 C CA . GLU A 1 86 ? 10.699 1.270 -1.319 1.00 88.94 86 GLU A CA 1
ATOM 703 C C . GLU A 1 86 ? 11.246 0.922 -2.699 1.00 88.94 86 GLU A C 1
ATOM 705 O O . GLU A 1 86 ? 12.370 0.448 -2.803 1.00 88.94 86 GLU A O 1
ATOM 710 N N . MET A 1 87 ? 10.523 1.243 -3.773 1.00 86.25 87 MET A N 1
ATOM 711 C CA . MET A 1 87 ? 10.996 0.967 -5.126 1.00 86.25 87 MET A CA 1
ATOM 712 C C . MET A 1 87 ? 12.331 1.666 -5.439 1.00 86.25 87 MET A C 1
ATOM 714 O O . MET A 1 87 ? 13.236 1.046 -5.998 1.00 86.25 87 MET A O 1
ATOM 718 N N . ILE A 1 88 ? 12.493 2.930 -5.035 1.00 86.75 88 ILE A N 1
ATOM 719 C CA . ILE A 1 88 ? 13.767 3.653 -5.196 1.00 86.75 88 ILE A CA 1
ATOM 720 C C . ILE A 1 88 ? 14.848 3.022 -4.309 1.00 86.75 88 ILE A C 1
ATOM 722 O O . ILE A 1 88 ? 16.006 2.899 -4.715 1.00 86.75 88 ILE A O 1
ATOM 726 N N . ALA A 1 89 ? 14.487 2.619 -3.088 1.00 90.06 89 ALA A N 1
ATOM 727 C CA . ALA A 1 89 ? 15.406 1.955 -2.173 1.00 90.06 89 ALA A CA 1
ATOM 728 C C . ALA A 1 89 ? 15.886 0.603 -2.721 1.00 90.06 89 ALA A C 1
ATOM 730 O O . ALA A 1 89 ? 17.079 0.323 -2.620 1.00 90.06 89 ALA A O 1
ATOM 731 N N . TRP A 1 90 ? 15.007 -0.180 -3.351 1.00 87.75 90 TRP A N 1
ATOM 732 C CA . TRP A 1 90 ? 15.340 -1.438 -4.018 1.00 87.75 90 TRP A CA 1
ATOM 733 C C . TRP A 1 90 ? 16.311 -1.217 -5.173 1.00 87.75 90 TRP A C 1
ATOM 735 O O . TRP A 1 90 ? 17.350 -1.863 -5.203 1.00 87.75 90 TRP A O 1
ATOM 745 N N . GLU A 1 91 ? 16.054 -0.252 -6.061 1.00 87.88 91 GLU A N 1
ATOM 746 C CA . GLU A 1 91 ? 16.987 0.070 -7.157 1.00 87.88 91 GLU A CA 1
ATOM 747 C C . GLU A 1 91 ? 18.364 0.493 -6.652 1.00 87.88 91 GLU A C 1
ATOM 749 O O . GLU A 1 91 ? 19.389 0.143 -7.241 1.00 87.88 91 GLU A O 1
ATOM 754 N N . ARG A 1 92 ? 18.393 1.244 -5.547 1.00 91.44 92 ARG A N 1
ATOM 755 C CA . ARG A 1 92 ? 19.641 1.663 -4.910 1.00 91.44 92 ARG A CA 1
ATOM 756 C C . ARG A 1 92 ? 20.363 0.490 -4.252 1.00 91.44 92 ARG A C 1
ATOM 758 O O . ARG A 1 92 ? 21.585 0.433 -4.296 1.00 91.44 92 ARG A O 1
ATOM 765 N N . TRP A 1 93 ? 19.624 -0.413 -3.615 1.00 88.94 93 TRP A N 1
ATOM 766 C CA . TRP A 1 93 ? 20.184 -1.570 -2.921 1.00 88.94 93 TRP A CA 1
ATOM 767 C C . TRP A 1 93 ? 20.696 -2.637 -3.895 1.00 88.94 93 TRP A C 1
ATOM 769 O O . TRP A 1 93 ? 21.740 -3.234 -3.651 1.00 88.94 93 TRP A O 1
ATOM 779 N N . GLU A 1 94 ? 20.010 -2.823 -5.023 1.00 86.50 94 GLU A N 1
ATOM 7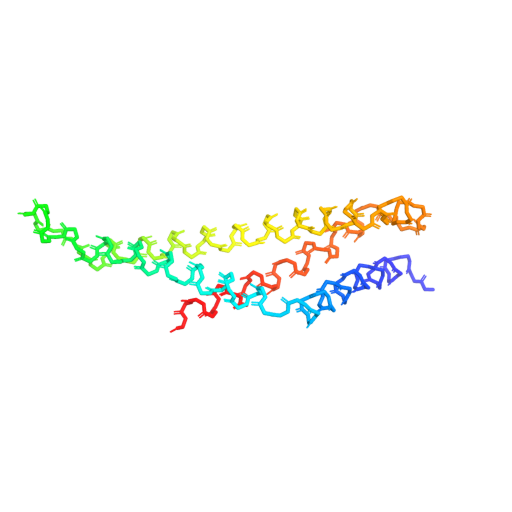80 C CA . GLU A 1 94 ? 20.420 -3.727 -6.103 1.00 86.50 94 GLU A CA 1
ATOM 781 C C . GLU A 1 94 ? 21.531 -3.130 -6.988 1.00 86.50 94 GLU A C 1
ATOM 783 O O . GLU A 1 94 ? 22.131 -3.850 -7.784 1.00 86.50 94 GLU A O 1
ATOM 788 N N . GLY A 1 95 ? 21.829 -1.830 -6.853 1.00 90.25 95 GLY A N 1
ATOM 789 C CA . GLY A 1 95 ? 22.832 -1.137 -7.670 1.00 90.25 95 GLY A CA 1
ATOM 790 C C . GLY A 1 95 ? 22.426 -1.021 -9.142 1.00 90.25 95 GLY A C 1
ATOM 791 O O . GLY A 1 95 ? 23.276 -1.064 -10.029 1.00 90.25 95 GLY A O 1
ATOM 792 N N . THR A 1 96 ? 21.119 -0.951 -9.415 1.00 89.38 96 THR A N 1
ATOM 793 C CA . THR A 1 96 ? 20.570 -0.862 -10.776 1.00 89.38 96 THR A CA 1
ATOM 794 C C . THR A 1 96 ? 20.027 0.520 -11.117 1.00 89.38 96 THR A C 1
ATOM 796 O O . THR A 1 96 ? 19.565 0.735 -12.240 1.00 89.38 96 THR A O 1
ATOM 799 N N . ILE A 1 97 ? 20.055 1.458 -10.168 1.00 85.69 97 ILE A N 1
ATOM 800 C CA . ILE A 1 97 ? 19.506 2.806 -10.350 1.00 85.69 97 ILE A CA 1
ATOM 801 C C . ILE A 1 97 ? 20.202 3.553 -11.496 1.00 85.69 97 ILE A C 1
ATOM 803 O O . ILE A 1 97 ? 19.554 4.283 -12.249 1.00 85.69 97 ILE A O 1
ATOM 807 N N . GLU A 1 98 ? 21.499 3.308 -11.690 1.00 89.00 98 GLU A N 1
ATOM 808 C CA . GLU A 1 98 ? 22.292 3.852 -12.786 1.00 89.00 98 GLU A CA 1
ATOM 809 C C . GLU A 1 98 ? 21.741 3.382 -14.136 1.00 89.00 98 GLU A C 1
ATOM 811 O O . GLU A 1 98 ? 21.507 4.205 -15.020 1.00 89.00 98 GLU A O 1
ATOM 816 N N . TYR A 1 99 ? 21.438 2.087 -14.282 1.00 87.62 99 TYR A N 1
ATOM 817 C CA . TYR A 1 99 ? 20.872 1.537 -15.517 1.00 87.62 99 TYR A CA 1
ATOM 818 C C . TYR A 1 99 ? 19.460 2.061 -15.788 1.00 87.62 99 TYR A C 1
ATOM 820 O O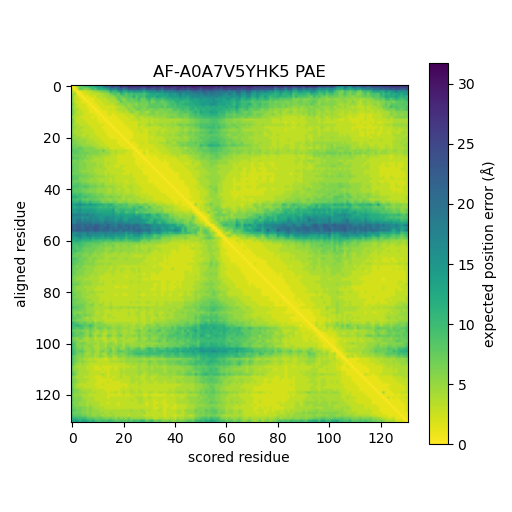 . TYR A 1 99 ? 19.146 2.402 -16.931 1.00 87.62 99 TYR A O 1
ATOM 828 N N . THR A 1 100 ? 18.624 2.196 -14.753 1.00 84.81 100 THR A N 1
ATOM 829 C CA . THR A 1 100 ? 17.292 2.808 -14.886 1.00 84.81 100 THR A CA 1
ATOM 830 C C . THR A 1 100 ? 17.395 4.255 -15.379 1.00 84.81 100 THR A C 1
ATOM 832 O O . THR A 1 100 ? 16.583 4.686 -16.198 1.00 84.81 100 THR A O 1
ATOM 835 N N . PHE A 1 101 ? 18.409 5.008 -14.941 1.00 84.69 101 PHE A N 1
ATOM 836 C CA . PHE A 1 101 ? 18.642 6.385 -15.392 1.00 84.69 101 PHE A CA 1
ATOM 837 C C . PHE A 1 101 ? 19.345 6.503 -16.746 1.00 84.69 101 PHE A C 1
ATOM 839 O O . PHE A 1 101 ? 19.205 7.538 -17.401 1.00 84.69 101 PHE A O 1
ATOM 846 N N . MET A 1 102 ? 20.073 5.475 -17.178 1.00 89.44 102 MET A N 1
ATOM 847 C CA . MET A 1 102 ? 20.654 5.395 -18.522 1.00 89.44 102 MET A CA 1
ATOM 848 C C . MET A 1 102 ? 19.631 4.954 -19.577 1.00 89.44 102 MET A C 1
ATOM 850 O O . MET A 1 102 ? 19.842 5.183 -20.769 1.00 89.44 102 MET A O 1
ATOM 854 N N . ALA A 1 103 ? 18.522 4.332 -19.166 1.00 86.00 103 ALA A N 1
ATOM 855 C CA . ALA A 1 103 ? 17.457 3.937 -20.076 1.00 86.00 103 ALA A CA 1
ATOM 856 C C . ALA A 1 103 ? 16.810 5.174 -20.743 1.00 86.00 103 ALA A C 1
ATOM 858 O O . ALA A 1 103 ? 16.577 6.186 -20.078 1.00 86.00 103 ALA A O 1
ATOM 859 N N . PRO A 1 104 ? 16.465 5.115 -22.047 1.00 85.69 104 PRO A N 1
ATOM 860 C CA . PRO A 1 104 ? 15.890 6.239 -22.789 1.00 85.69 104 PRO A CA 1
ATOM 861 C C . PRO A 1 104 ? 14.392 6.415 -22.477 1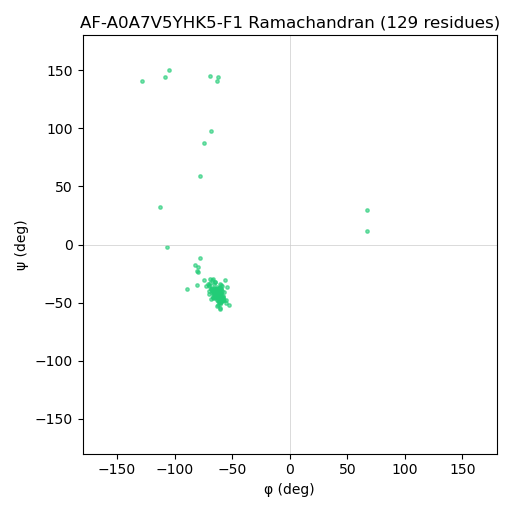.00 85.69 104 PRO A C 1
ATOM 863 O O . PRO A 1 104 ? 13.532 6.338 -23.358 1.00 85.69 104 PRO A O 1
ATOM 866 N N . VAL A 1 105 ? 14.070 6.626 -21.203 1.00 84.62 105 VAL A N 1
ATOM 867 C CA . VAL A 1 105 ? 12.722 6.849 -20.671 1.00 84.62 105 VAL A CA 1
ATOM 868 C C . VAL A 1 105 ? 12.720 8.105 -19.815 1.00 84.62 105 VAL A C 1
ATOM 870 O O . VAL A 1 105 ? 13.665 8.387 -19.080 1.00 84.62 105 VAL A O 1
ATOM 873 N N . SER A 1 106 ? 11.647 8.887 -19.915 1.00 87.94 106 SER A N 1
ATOM 874 C CA . SER A 1 106 ? 11.527 10.090 -19.100 1.00 87.94 106 SER A CA 1
ATOM 875 C C . SER A 1 106 ? 11.335 9.716 -17.622 1.00 87.94 106 SER A C 1
ATOM 877 O O . SER A 1 106 ? 10.667 8.734 -17.282 1.00 87.94 106 SER A O 1
ATOM 879 N N . ARG A 1 107 ? 11.901 10.524 -16.721 1.00 86.69 107 ARG A N 1
ATOM 880 C CA . ARG A 1 107 ? 11.774 10.314 -15.268 1.00 86.69 107 ARG A CA 1
ATOM 881 C C . ARG A 1 107 ? 10.328 10.463 -14.795 1.00 86.69 107 ARG A C 1
ATOM 883 O O . ARG A 1 107 ? 9.916 9.770 -13.872 1.00 86.69 107 ARG A O 1
ATOM 890 N N . SER A 1 108 ? 9.549 11.325 -15.448 1.00 86.62 108 SER A N 1
ATOM 891 C CA . SER A 1 108 ? 8.116 11.458 -15.185 1.00 86.62 108 SER A CA 1
ATOM 892 C C . SER A 1 108 ? 7.362 10.189 -15.573 1.00 86.62 108 SER A C 1
ATOM 894 O O . SER A 1 108 ? 6.541 9.734 -14.788 1.00 86.62 108 SER A O 1
ATOM 896 N N . THR A 1 109 ? 7.673 9.554 -16.709 1.00 87.75 109 THR A N 1
ATOM 897 C CA . THR A 1 109 ? 7.070 8.263 -17.091 1.00 87.75 109 THR A CA 1
ATOM 898 C C . THR A 1 109 ? 7.381 7.170 -16.064 1.00 87.75 109 THR A C 1
ATOM 900 O O . THR A 1 109 ? 6.488 6.400 -15.712 1.00 87.75 109 THR A O 1
ATOM 903 N N . HIS A 1 110 ? 8.619 7.129 -15.553 1.00 86.44 110 HIS A N 1
ATOM 904 C CA . HIS A 1 110 ? 9.006 6.207 -14.483 1.00 86.44 110 HIS A CA 1
ATOM 905 C C . HIS A 1 110 ? 8.171 6.444 -13.217 1.00 86.44 110 HIS A C 1
ATOM 907 O O . HIS A 1 110 ? 7.481 5.536 -12.767 1.00 86.44 110 HIS A O 1
ATOM 913 N N . LEU A 1 111 ? 8.151 7.677 -12.697 1.00 88.00 111 LEU A N 1
ATOM 914 C CA . LEU A 1 111 ? 7.398 8.028 -11.487 1.00 88.00 111 LEU A CA 1
ATOM 915 C C . LEU A 1 111 ? 5.884 7.822 -11.636 1.00 88.00 111 LEU A C 1
ATOM 917 O O . LEU A 1 111 ? 5.221 7.390 -10.696 1.00 88.00 111 LEU A O 1
ATOM 921 N N . VAL A 1 112 ? 5.321 8.113 -12.809 1.00 90.12 112 VAL A N 1
ATOM 922 C CA . VAL A 1 112 ? 3.890 7.921 -13.071 1.00 90.12 112 VAL A CA 1
ATOM 923 C C . VAL A 1 112 ? 3.538 6.437 -13.067 1.00 90.12 112 VAL A C 1
ATOM 925 O O . VAL A 1 112 ? 2.563 6.062 -12.424 1.00 90.12 112 VAL A O 1
ATOM 928 N N . GLY A 1 113 ? 4.328 5.580 -13.723 1.00 87.81 113 GLY A N 1
ATOM 929 C CA . GLY A 1 113 ? 4.072 4.135 -13.731 1.00 87.81 113 GLY A CA 1
ATOM 930 C C . GLY A 1 113 ? 4.070 3.538 -12.322 1.00 87.81 113 GLY A C 1
ATOM 931 O O . GLY A 1 113 ? 3.215 2.727 -11.974 1.00 87.81 113 GLY A O 1
ATOM 932 N N . THR A 1 114 ? 4.980 3.997 -11.475 1.00 89.19 114 THR A N 1
ATOM 933 C CA . THR A 1 114 ? 5.184 3.443 -10.133 1.00 89.19 114 THR A CA 1
ATOM 934 C C . THR A 1 114 ? 4.148 3.979 -9.151 1.00 89.19 114 THR A C 1
ATOM 936 O O . THR A 1 114 ? 3.613 3.226 -8.341 1.00 89.19 114 THR A O 1
ATOM 939 N N . THR A 1 115 ? 3.744 5.240 -9.319 1.00 91.44 115 THR A N 1
ATOM 940 C CA . THR A 1 115 ? 2.612 5.832 -8.596 1.00 91.44 115 THR A CA 1
ATOM 941 C C . THR A 1 115 ? 1.283 5.178 -8.982 1.00 91.44 115 THR A C 1
ATOM 943 O O . THR A 1 115 ? 0.471 4.893 -8.107 1.00 91.44 115 THR A O 1
ATOM 946 N N . LEU A 1 116 ? 1.051 4.891 -10.269 1.00 92.38 116 LEU A N 1
ATOM 947 C CA . LEU A 1 116 ? -0.166 4.205 -10.725 1.00 92.38 116 LEU A CA 1
ATOM 948 C C . LEU A 1 116 ? -0.302 2.817 -10.095 1.00 92.38 116 LEU A C 1
ATOM 950 O O . LEU A 1 116 ? -1.385 2.446 -9.640 1.00 92.38 116 LEU A O 1
ATOM 954 N N . PHE A 1 117 ? 0.804 2.076 -10.025 1.00 91.94 117 PHE A N 1
ATOM 955 C CA . PHE A 1 117 ? 0.851 0.820 -9.290 1.00 91.94 117 PHE A CA 1
ATOM 956 C C . PHE A 1 117 ? 0.552 1.023 -7.798 1.00 91.94 117 PHE A C 1
ATOM 958 O O . PHE A 1 117 ? -0.318 0.340 -7.261 1.00 91.94 117 PHE A O 1
ATOM 965 N N . ALA A 1 118 ? 1.220 1.979 -7.145 1.00 93.00 118 ALA A N 1
ATOM 966 C CA . ALA A 1 118 ? 1.058 2.243 -5.716 1.00 93.00 118 ALA A CA 1
ATOM 967 C C . ALA A 1 118 ? -0.386 2.620 -5.344 1.00 93.00 118 ALA A C 1
ATOM 969 O O . ALA A 1 118 ? -0.889 2.157 -4.324 1.00 93.00 118 ALA A O 1
ATOM 970 N N . ILE A 1 119 ? -1.077 3.399 -6.185 1.00 94.44 119 ILE A N 1
ATOM 971 C CA . ILE A 1 119 ? -2.497 3.733 -6.004 1.00 94.44 119 ILE A CA 1
ATOM 972 C C . ILE A 1 119 ? -3.354 2.467 -6.075 1.00 94.44 119 ILE A C 1
ATOM 974 O O . ILE A 1 119 ? -4.129 2.203 -5.158 1.00 94.44 119 ILE A O 1
ATOM 978 N N . GLY A 1 120 ? -3.213 1.670 -7.141 1.00 93.06 120 GLY A N 1
ATOM 979 C CA . GLY A 1 120 ? -4.001 0.446 -7.311 1.00 93.06 120 GLY A CA 1
ATOM 980 C C . GLY A 1 120 ? -3.764 -0.558 -6.182 1.00 93.06 120 GLY A C 1
ATOM 981 O O . GLY A 1 120 ? -4.714 -1.113 -5.628 1.00 93.06 120 GLY A O 1
ATOM 982 N N . TYR A 1 121 ? -2.501 -0.735 -5.794 1.00 91.81 121 TYR A N 1
ATOM 983 C CA . TYR A 1 121 ? -2.111 -1.594 -4.684 1.00 91.81 121 TYR A CA 1
ATOM 984 C C . TYR A 1 121 ? -2.639 -1.081 -3.338 1.00 91.81 121 TYR A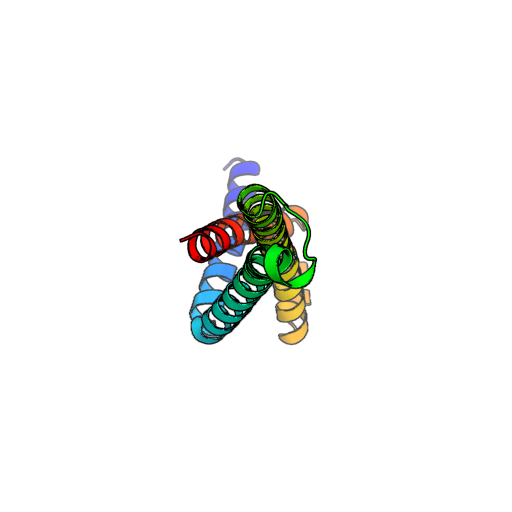 C 1
ATOM 986 O O . TYR A 1 121 ? -3.218 -1.848 -2.569 1.00 91.81 121 TYR A O 1
ATOM 994 N N . GLY A 1 122 ? -2.510 0.222 -3.077 1.00 91.62 122 GLY A N 1
ATOM 995 C CA . GLY A 1 122 ? -3.021 0.871 -1.873 1.00 91.62 122 GLY A CA 1
ATOM 996 C C . GLY A 1 122 ? -4.532 0.710 -1.727 1.00 91.62 122 GLY A C 1
ATOM 997 O O . GLY A 1 122 ? -4.990 0.301 -0.665 1.00 91.62 122 GLY A O 1
ATOM 998 N N . VAL A 1 123 ? -5.303 0.948 -2.796 1.00 93.69 123 VAL A N 1
ATOM 999 C CA . VAL A 1 123 ? -6.766 0.768 -2.780 1.00 93.69 123 VAL A CA 1
ATOM 1000 C C . VAL A 1 123 ? -7.132 -0.678 -2.458 1.00 93.69 123 VAL A C 1
ATOM 1002 O O . VAL A 1 123 ? -7.940 -0.910 -1.562 1.00 93.69 123 VAL A O 1
ATOM 1005 N N . LEU A 1 124 ? -6.522 -1.652 -3.142 1.00 92.25 124 LEU A N 1
ATOM 1006 C CA . LEU A 1 124 ? -6.774 -3.071 -2.873 1.00 92.25 124 LEU A CA 1
ATOM 1007 C C . LEU A 1 124 ? -6.471 -3.427 -1.416 1.00 92.25 124 LEU A C 1
ATOM 1009 O O . LEU A 1 124 ? -7.281 -4.073 -0.757 1.00 92.25 124 LEU A O 1
ATOM 1013 N N . ARG A 1 125 ? -5.334 -2.967 -0.892 1.00 90.31 125 ARG A N 1
ATOM 1014 C CA . ARG A 1 125 ? -4.917 -3.245 0.483 1.00 90.31 125 ARG A CA 1
ATOM 1015 C C . ARG A 1 125 ? -5.856 -2.620 1.512 1.00 90.31 125 ARG A C 1
ATOM 1017 O O . ARG A 1 125 ? -6.220 -3.282 2.479 1.00 90.31 125 ARG A O 1
ATOM 1024 N N . THR A 1 126 ? -6.295 -1.384 1.296 1.00 91.44 126 THR A N 1
ATOM 1025 C CA . THR A 1 126 ? -7.271 -0.724 2.173 1.00 91.44 126 THR A CA 1
ATOM 1026 C C . THR A 1 126 ? -8.637 -1.405 2.119 1.00 91.44 126 THR A C 1
ATOM 1028 O O . THR A 1 126 ? -9.265 -1.549 3.163 1.00 91.44 126 THR A O 1
ATOM 1031 N N . LEU A 1 127 ? -9.080 -1.882 0.950 1.00 90.94 127 LEU A N 1
ATOM 1032 C CA . LEU A 1 127 ? -10.316 -2.663 0.831 1.00 90.94 127 LEU A CA 1
ATOM 1033 C C . LEU A 1 127 ? -10.236 -3.983 1.604 1.00 90.94 127 LEU A C 1
ATOM 1035 O O . LEU A 1 127 ? -11.202 -4.352 2.258 1.00 90.94 127 LEU A O 1
ATOM 1039 N N . VAL A 1 128 ? -9.087 -4.661 1.575 1.00 90.44 128 VAL A N 1
ATOM 1040 C CA . VAL A 1 128 ? -8.871 -5.886 2.363 1.00 90.44 128 VAL A CA 1
ATOM 1041 C C . VAL A 1 128 ? -8.882 -5.607 3.868 1.00 90.44 128 VAL A C 1
ATOM 1043 O O . VAL A 1 128 ? -9.336 -6.451 4.620 1.00 90.44 128 VAL A O 1
ATOM 1046 N N . ILE A 1 129 ? -8.401 -4.443 4.315 1.00 89.12 129 ILE A N 1
ATOM 1047 C CA . ILE A 1 129 ? -8.448 -4.051 5.738 1.00 89.12 129 ILE A CA 1
ATOM 1048 C C . ILE A 1 129 ? -9.869 -3.649 6.169 1.00 89.12 129 ILE A C 1
ATOM 1050 O O . ILE A 1 129 ? -10.214 -3.786 7.339 1.00 89.12 129 ILE A O 1
ATOM 1054 N N . LEU A 1 130 ? -10.667 -3.105 5.247 1.00 86.19 130 LEU A N 1
ATOM 1055 C CA . LEU A 1 130 ? -12.040 -2.675 5.515 1.00 86.19 130 LEU A CA 1
ATOM 1056 C C . LEU A 1 130 ? -13.005 -3.855 5.725 1.00 86.19 130 LEU A C 1
ATOM 1058 O O . LEU A 1 130 ? -13.968 -3.701 6.474 1.00 86.19 130 LEU A O 1
ATOM 1062 N N . VAL A 1 131 ? -12.781 -4.973 5.025 1.00 82.12 131 VAL A N 1
ATOM 1063 C CA . VAL A 1 131 ? -13.594 -6.204 5.097 1.00 82.12 131 VAL A CA 1
ATOM 1064 C C . VAL A 1 131 ? -13.206 -7.035 6.313 1.00 82.12 131 VAL A C 1
ATOM 1066 O O . VAL A 1 131 ? -14.139 -7.480 7.016 1.00 82.12 131 VAL A O 1
#

Secondary structure (DSSP, 8-state):
--HHHHHHHHHHHHHHHHHHHHHHTHHHHHHHHHHHHHHHHHHHHHHHHHHHHH-S---HHHHHHHHHHHHHHHHHHHHHHHHHHHHHHHHHHHT-HHHHHHSSS-HHHHHHHHHHHHHHHHHHHHHHHH-

Sequence (131 aa):
MSAIMREMRSAYAFVERNINLIKRYWGWEIVWLFYSLVNSLAVTYIGAGMERISGQALDTQYLITYLLVGTLIWSYLSVIFYAISEMIAWERWEGTIEYTFMAPVSRSTHLVGTTLFAIGYGVLRTLVILV

Solvent-accessible surface area (backbone atoms only — not comparable to full-atom values): 7001 Å² total; per-residue (Å²): 131,62,72,66,63,54,47,52,52,55,14,46,53,45,30,52,51,52,54,50,49,46,68,74,46,46,71,57,54,50,54,51,49,53,53,51,40,53,52,44,51,53,52,31,48,50,29,66,44,42,46,79,72,69,77,48,98,60,67,44,68,59,44,24,52,53,45,42,54,51,42,47,54,48,49,30,53,50,43,30,55,47,49,54,51,48,54,56,49,48,31,57,73,72,68,42,46,66,58,65,69,70,41,101,63,59,70,64,40,53,52,49,14,43,49,54,39,23,51,57,52,21,53,54,53,42,52,63,62,71,106

pLDDT: mean 88.03, std 5.5, range [57.16, 94.62]

Radius of gyration: 19.56 Å; Cα contacts (8 Å, |Δi|>4): 81; chains: 1; bounding box: 45×25×66 Å